Protein AF-A0A5E6NA76-F1 (afdb_monomer_lite)

pLDDT: mean 90.17, std 7.18, range [63.53, 97.25]

Sequence (65 aa):
MAKVIRIDEPKGAWLTHHYDSIGNLIKTVVGGVTTTMEYDIRGNKTKMNDPDMGTWTYSYNALGN

Foldseek 3Di:
DKDKDKDQDPPRWIKIFIADPVGATAWIATPNFIKGWDADPVRHTQWIAGPVPGIDGDDADPVRD

Secondary structure (DSSP, 8-state):
--EEEEEEPGGG-EEEEEE-TTS-EEEEEETTEEEEEEE-TTS-EEEEEETTTEEEE----TT--

Radius of gyration: 13.64 Å; chains: 1; bounding box: 26×27×41 Å

Structure (mmCIF, N/CA/C/O backbone):
data_AF-A0A5E6NA76-F1
#
_entry.id   AF-A0A5E6NA76-F1
#
loop_
_atom_site.group_PDB
_atom_site.id
_atom_site.type_symbol
_atom_site.label_atom_id
_atom_site.label_alt_id
_atom_site.label_comp_id
_atom_site.label_asym_id
_atom_site.label_entity_id
_atom_site.label_seq_id
_atom_site.pdbx_PDB_ins_code
_atom_site.Cartn_x
_atom_site.Cartn_y
_atom_site.Cartn_z
_atom_site.occupancy
_atom_site.B_iso_or_equiv
_atom_site.auth_seq_id
_atom_site.auth_comp_id
_atom_site.auth_asym_id
_atom_site.auth_atom_id
_atom_site.pdbx_PDB_model_num
ATOM 1 N N . MET A 1 1 ? -9.779 -15.001 -0.713 1.00 67.94 1 MET A N 1
ATOM 2 C CA . MET A 1 1 ? -8.383 -15.034 -1.211 1.00 67.94 1 MET A CA 1
ATOM 3 C C . MET A 1 1 ? -8.029 -13.642 -1.711 1.00 67.94 1 MET A C 1
ATOM 5 O O . MET A 1 1 ? -8.905 -13.006 -2.280 1.00 67.94 1 MET A O 1
ATOM 9 N N . ALA A 1 2 ? -6.803 -13.171 -1.477 1.00 81.31 2 ALA A N 1
ATOM 10 C CA . ALA A 1 2 ? -6.290 -11.942 -2.090 1.00 81.31 2 ALA A CA 1
ATOM 11 C C . ALA A 1 2 ? -6.245 -12.095 -3.623 1.00 81.31 2 ALA A C 1
ATOM 13 O O . ALA A 1 2 ? -5.975 -13.193 -4.119 1.00 81.31 2 ALA A O 1
ATOM 14 N N . LYS A 1 3 ? -6.533 -11.023 -4.369 1.00 93.50 3 LYS A N 1
ATOM 15 C CA . LYS A 1 3 ? -6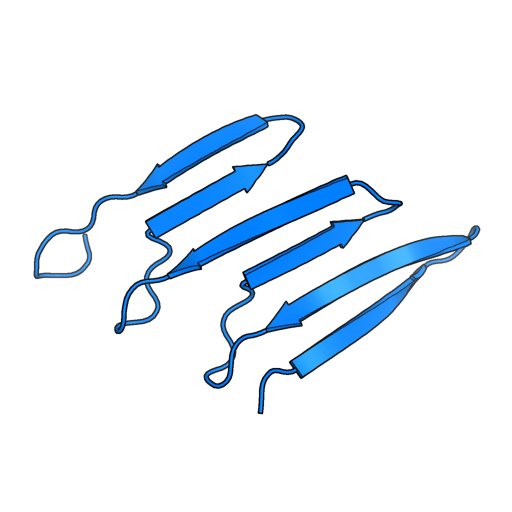.613 -11.046 -5.841 1.00 93.50 3 LYS A CA 1
ATOM 16 C C . LYS A 1 3 ? -5.460 -10.256 -6.445 1.00 93.50 3 LYS A C 1
ATOM 18 O O . LYS A 1 3 ? -5.172 -9.154 -5.999 1.00 93.50 3 LYS A O 1
ATOM 23 N N . VAL A 1 4 ? -4.837 -10.786 -7.494 1.00 93.56 4 VAL A N 1
ATOM 24 C CA . VAL A 1 4 ? -3.827 -10.064 -8.279 1.00 93.56 4 VAL A CA 1
ATOM 25 C C . VAL A 1 4 ? -4.331 -9.915 -9.707 1.00 93.56 4 VAL A C 1
ATOM 27 O O . VAL A 1 4 ? -4.809 -10.881 -10.299 1.00 93.56 4 VAL A O 1
ATOM 30 N N . ILE A 1 5 ? -4.258 -8.701 -10.244 1.00 94.31 5 ILE A N 1
ATOM 31 C CA . ILE A 1 5 ? -4.633 -8.379 -11.620 1.00 94.31 5 ILE A CA 1
ATOM 32 C C . ILE A 1 5 ? -3.416 -7.763 -12.293 1.00 94.31 5 ILE A C 1
ATOM 34 O O . ILE A 1 5 ? -2.899 -6.755 -11.819 1.00 94.31 5 ILE A O 1
ATOM 38 N N . ARG A 1 6 ? -2.974 -8.359 -13.399 1.00 92.31 6 ARG A N 1
ATOM 39 C CA . ARG A 1 6 ? -1.938 -7.803 -14.268 1.00 92.31 6 ARG A CA 1
ATOM 40 C C . ARG A 1 6 ? -2.583 -7.288 -15.547 1.00 92.31 6 ARG A C 1
ATOM 42 O O . ARG A 1 6 ? -3.435 -7.963 -16.120 1.00 92.31 6 ARG A O 1
ATOM 49 N N . ILE A 1 7 ? -2.170 -6.102 -15.961 1.00 91.62 7 ILE A N 1
ATOM 50 C CA . ILE A 1 7 ? -2.580 -5.435 -17.188 1.00 91.62 7 ILE A CA 1
ATOM 51 C C . ILE A 1 7 ? -1.301 -5.167 -17.972 1.00 91.62 7 ILE A C 1
ATOM 53 O O . ILE A 1 7 ? -0.430 -4.433 -17.508 1.00 91.62 7 ILE A O 1
ATOM 57 N N . ASP A 1 8 ? -1.172 -5.789 -19.136 1.00 91.31 8 ASP A N 1
ATOM 58 C CA . ASP A 1 8 ? -0.101 -5.484 -20.077 1.00 91.31 8 ASP A CA 1
ATOM 59 C C . ASP A 1 8 ? -0.600 -4.382 -21.023 1.00 91.31 8 ASP A C 1
ATOM 61 O O . ASP A 1 8 ? -1.652 -4.503 -21.653 1.00 91.31 8 ASP A O 1
ATOM 65 N N . GLU A 1 9 ? 0.133 -3.276 -21.077 1.00 83.88 9 GLU A N 1
ATOM 66 C CA . GLU A 1 9 ? -0.193 -2.104 -21.880 1.00 83.88 9 GLU A CA 1
ATOM 67 C C . GLU A 1 9 ? 0.563 -2.127 -23.223 1.00 83.88 9 GLU A C 1
ATOM 69 O O . GLU A 1 9 ? 1.621 -2.758 -23.363 1.00 83.88 9 GLU A O 1
ATOM 74 N N . PRO A 1 10 ? 0.059 -1.416 -24.249 1.00 84.12 10 PRO A N 1
ATOM 75 C CA . PRO A 1 10 ? 0.784 -1.256 -25.502 1.00 84.12 10 PRO A CA 1
ATOM 76 C C . PRO A 1 10 ? 2.185 -0.672 -25.270 1.00 84.12 10 PRO A C 1
ATOM 78 O O . PRO A 1 10 ? 2.376 0.183 -24.410 1.00 84.12 10 PRO A O 1
ATOM 81 N N . LYS A 1 11 ? 3.156 -1.079 -26.100 1.00 83.00 11 LYS A N 1
ATOM 82 C CA . LYS A 1 11 ? 4.581 -0.677 -26.024 1.00 83.00 11 LYS A CA 1
ATOM 83 C C . LYS A 1 11 ? 5.384 -1.316 -24.877 1.00 83.00 11 LYS A C 1
ATOM 85 O O . LYS A 1 11 ? 6.481 -0.854 -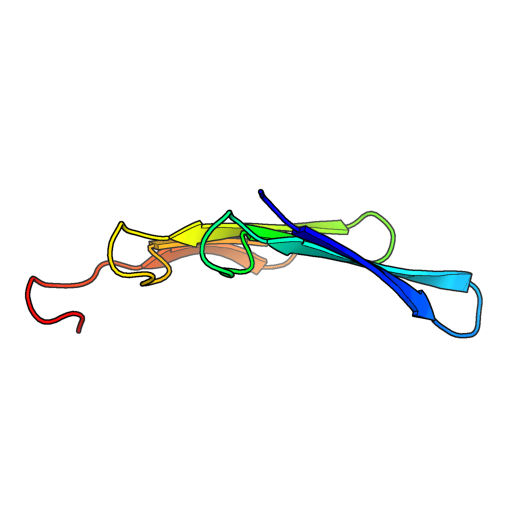24.582 1.00 83.00 11 LYS A O 1
ATOM 90 N N . GLY A 1 12 ? 4.883 -2.401 -24.281 1.00 79.25 12 GLY A N 1
ATOM 91 C CA . GLY A 1 12 ? 5.629 -3.207 -23.304 1.00 79.25 12 GLY 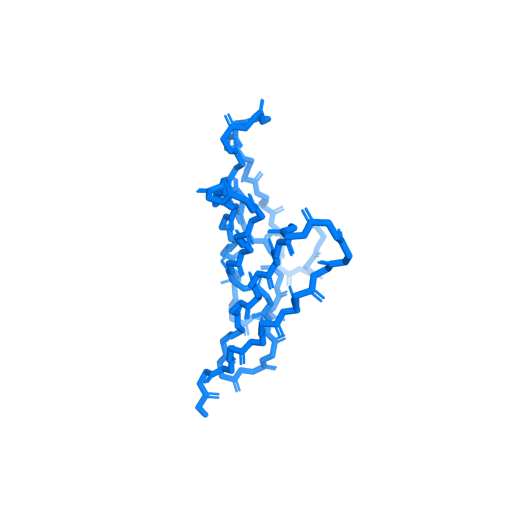A CA 1
ATOM 92 C C . GLY A 1 12 ? 5.596 -2.662 -21.876 1.00 79.25 12 GLY A C 1
ATOM 93 O O . GLY A 1 12 ? 6.264 -3.210 -20.998 1.00 79.25 12 GLY A O 1
ATOM 94 N N . ALA A 1 13 ? 4.811 -1.610 -21.635 1.00 84.38 13 ALA A N 1
ATOM 95 C CA . ALA A 1 13 ? 4.452 -1.196 -20.289 1.00 84.38 13 ALA A CA 1
ATOM 96 C C . ALA A 1 13 ? 3.518 -2.239 -19.657 1.00 84.38 13 ALA A C 1
ATOM 98 O O . ALA A 1 13 ? 2.814 -2.976 -20.345 1.00 84.38 13 ALA A O 1
ATOM 99 N N . TRP A 1 14 ? 3.537 -2.334 -18.334 1.00 89.62 14 TRP A N 1
ATOM 100 C CA . TRP A 1 14 ? 2.645 -3.215 -17.595 1.00 89.62 14 TRP A CA 1
ATOM 101 C C . TRP A 1 14 ? 2.366 -2.636 -16.215 1.00 89.62 14 TRP A C 1
ATOM 103 O O . TRP A 1 14 ? 3.188 -1.921 -15.629 1.00 89.62 14 TRP A O 1
ATOM 113 N N . LEU A 1 15 ? 1.199 -2.999 -15.700 1.00 93.19 15 LEU A N 1
ATOM 114 C CA . LEU A 1 15 ? 0.680 -2.592 -14.411 1.00 93.19 15 LEU A CA 1
ATOM 115 C C . LEU A 1 15 ? 0.150 -3.811 -13.659 1.00 93.19 15 LEU A C 1
ATOM 117 O O . LEU A 1 15 ? -0.581 -4.626 -14.214 1.00 93.19 15 LEU A O 1
ATOM 121 N N . THR A 1 16 ? 0.507 -3.954 -12.384 1.00 95.56 16 THR A N 1
ATOM 122 C CA . THR A 1 16 ? -0.039 -5.002 -11.510 1.00 95.56 16 THR A CA 1
ATOM 123 C C . THR A 1 16 ? -0.726 -4.395 -10.298 1.00 95.56 16 THR A C 1
ATOM 125 O O . THR A 1 16 ? -0.125 -3.609 -9.573 1.00 95.56 16 THR A O 1
ATOM 128 N N . HIS A 1 17 ? -1.967 -4.802 -10.051 1.00 96.12 17 HIS A N 1
ATOM 129 C CA . HIS A 1 17 ? -2.744 -4.469 -8.864 1.00 96.12 17 HIS A CA 1
ATOM 130 C C . HIS A 1 17 ? -2.889 -5.687 -7.960 1.00 96.12 17 HIS A C 1
ATOM 132 O O . HIS A 1 17 ? -3.274 -6.768 -8.409 1.00 96.12 17 HIS A O 1
ATOM 138 N N . HIS A 1 18 ? -2.626 -5.499 -6.673 1.00 96.62 18 HIS A N 1
ATOM 139 C CA . HIS A 1 18 ? -2.864 -6.488 -5.634 1.00 96.62 18 HIS A CA 1
ATOM 140 C C . HIS A 1 18 ? -3.971 -5.993 -4.717 1.00 96.62 18 HIS A C 1
ATOM 142 O O . HIS A 1 18 ? -3.921 -4.867 -4.221 1.00 96.62 18 HIS A O 1
ATOM 148 N N . TYR A 1 19 ? -4.929 -6.868 -4.458 1.00 95.31 19 TYR A N 1
ATOM 149 C CA . TYR A 1 19 ? -6.071 -6.614 -3.604 1.00 95.31 19 TYR A CA 1
ATOM 150 C C . TYR A 1 19 ? -6.054 -7.550 -2.404 1.00 95.31 19 TYR A C 1
ATOM 152 O O . TYR A 1 19 ? -5.690 -8.723 -2.537 1.00 95.31 19 TYR A O 1
ATOM 160 N N . ASP A 1 20 ? -6.483 -7.051 -1.251 1.00 92.50 20 ASP A N 1
ATOM 161 C CA . ASP A 1 20 ? -6.733 -7.887 -0.081 1.00 92.50 20 ASP A CA 1
ATOM 162 C C . ASP A 1 20 ? -7.951 -8.818 -0.285 1.00 92.50 20 ASP A C 1
ATOM 164 O O . ASP A 1 20 ? -8.547 -8.903 -1.363 1.00 92.50 20 ASP A O 1
ATOM 168 N N . SER A 1 21 ? -8.316 -9.575 0.751 1.00 90.31 21 SER A N 1
ATOM 169 C CA . SER A 1 21 ? -9.433 -10.525 0.690 1.00 90.31 21 SER A CA 1
ATOM 170 C C . SER A 1 21 ? -10.819 -9.886 0.609 1.00 90.31 21 SER A C 1
ATOM 172 O O . SER A 1 21 ? -11.765 -10.602 0.286 1.00 90.31 21 SER A O 1
ATOM 174 N N . ILE A 1 22 ? -10.947 -8.597 0.936 1.00 90.19 22 ILE A N 1
ATOM 175 C CA . ILE A 1 22 ? -12.214 -7.853 0.919 1.00 90.19 22 ILE A CA 1
ATOM 176 C C . ILE A 1 22 ? -12.310 -6.884 -0.269 1.00 90.19 22 ILE A C 1
ATOM 178 O O . ILE A 1 22 ? -13.367 -6.304 -0.494 1.00 90.19 22 ILE A O 1
ATOM 182 N N . GLY A 1 23 ? -11.251 -6.777 -1.078 1.00 91.62 23 GLY A N 1
ATOM 183 C CA . GLY A 1 23 ? -11.227 -6.043 -2.339 1.00 91.62 23 GLY A CA 1
ATOM 184 C C . GLY A 1 23 ? -10.514 -4.691 -2.293 1.00 91.62 23 GLY A C 1
ATOM 185 O O . GLY A 1 23 ? -10.585 -3.963 -3.282 1.00 91.62 23 GLY A O 1
ATOM 186 N N . ASN A 1 24 ? -9.806 -4.342 -1.214 1.00 94.81 24 ASN A N 1
ATOM 187 C CA . ASN A 1 24 ? -9.039 -3.094 -1.165 1.00 94.81 24 ASN A CA 1
ATOM 188 C C . ASN A 1 24 ? -7.722 -3.231 -1.926 1.00 94.81 24 ASN A C 1
ATOM 190 O O . ASN A 1 24 ? -7.028 -4.238 -1.793 1.00 94.81 24 ASN A O 1
ATOM 194 N N . LEU A 1 25 ? -7.355 -2.206 -2.697 1.00 95.69 25 LEU A N 1
ATOM 195 C CA . LEU A 1 25 ? -6.100 -2.152 -3.447 1.00 95.69 25 LEU A CA 1
ATOM 196 C C . LEU A 1 25 ? -4.924 -1.872 -2.506 1.00 95.69 25 LEU A C 1
ATOM 198 O O . LEU A 1 25 ? -4.725 -0.734 -2.107 1.00 95.69 25 LEU A O 1
ATOM 202 N N . ILE A 1 26 ? -4.118 -2.881 -2.190 1.00 96.81 26 ILE A N 1
ATOM 203 C CA . ILE A 1 26 ? -3.008 -2.776 -1.225 1.00 96.81 26 ILE A CA 1
ATOM 204 C C . ILE A 1 26 ? -1.646 -2.519 -1.876 1.00 96.81 26 ILE A C 1
ATOM 206 O O . ILE A 1 26 ? -0.706 -2.085 -1.208 1.00 96.81 26 ILE A O 1
ATOM 210 N N . LYS A 1 27 ? -1.504 -2.802 -3.175 1.00 96.56 27 LYS A N 1
ATOM 211 C CA . LYS A 1 27 ? -0.251 -2.579 -3.901 1.00 96.56 27 LYS A CA 1
ATOM 212 C C . LYS A 1 27 ? -0.490 -2.394 -5.391 1.00 96.56 27 LYS A C 1
ATOM 214 O O . LYS A 1 27 ? -1.231 -3.159 -6.007 1.00 96.56 27 LYS A O 1
ATOM 219 N N . THR A 1 28 ? 0.238 -1.447 -5.959 1.00 96.00 28 THR A N 1
ATOM 220 C CA . THR A 1 28 ? 0.290 -1.155 -7.386 1.00 96.00 28 THR A CA 1
ATOM 221 C C . THR A 1 28 ? 1.741 -1.202 -7.846 1.00 96.00 28 THR A C 1
ATOM 223 O O . THR A 1 28 ? 2.610 -0.644 -7.180 1.00 96.00 28 THR A O 1
ATOM 226 N N . VAL A 1 29 ? 2.016 -1.877 -8.962 1.00 94.62 29 VAL A N 1
ATOM 227 C CA . VAL A 1 29 ? 3.347 -1.920 -9.581 1.00 94.62 29 VAL A CA 1
ATOM 228 C C . VAL A 1 29 ? 3.248 -1.455 -11.025 1.00 94.62 29 VAL A C 1
ATOM 230 O O . VAL A 1 29 ? 2.630 -2.153 -11.823 1.00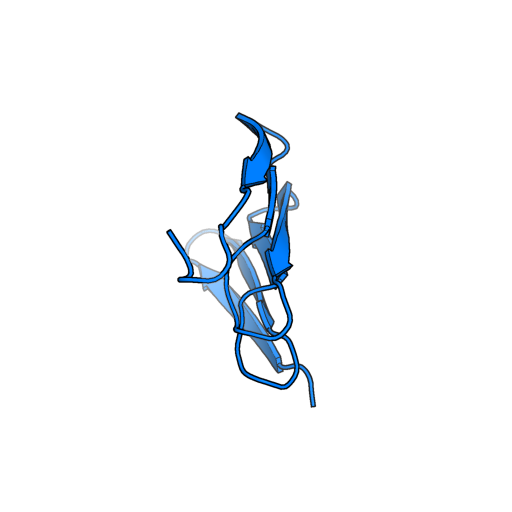 94.62 29 VAL A O 1
ATOM 233 N N . VAL A 1 30 ? 3.858 -0.318 -11.359 1.00 91.62 30 VAL A N 1
ATOM 234 C CA . VAL A 1 30 ? 3.908 0.249 -12.719 1.00 91.62 30 VAL A CA 1
ATOM 235 C C . VAL A 1 30 ? 5.364 0.276 -13.165 1.00 91.62 30 VAL A C 1
ATOM 237 O O . VAL A 1 30 ? 6.178 0.964 -12.555 1.00 91.62 30 VAL A O 1
ATOM 240 N N . GLY A 1 31 ? 5.724 -0.489 -14.198 1.00 86.81 31 GLY A N 1
ATOM 241 C CA . GLY A 1 31 ? 7.086 -0.441 -14.757 1.00 86.81 31 GLY A CA 1
ATOM 242 C C . GLY A 1 31 ? 8.214 -0.700 -13.741 1.00 86.81 31 GLY A C 1
ATOM 243 O O . GLY A 1 31 ? 9.319 -0.196 -13.910 1.00 86.81 31 GLY A O 1
ATOM 244 N N . GLY A 1 32 ? 7.937 -1.457 -12.672 1.00 84.81 32 GLY A N 1
ATOM 245 C CA . GLY A 1 32 ? 8.872 -1.733 -11.572 1.00 84.81 32 GLY A CA 1
ATOM 246 C C . GLY A 1 32 ? 8.772 -0.784 -10.368 1.00 84.81 32 GLY A C 1
ATOM 247 O O . GLY A 1 32 ? 9.234 -1.144 -9.285 1.00 84.81 32 GLY A O 1
ATOM 248 N N . VAL A 1 33 ? 8.110 0.368 -10.501 1.00 91.44 33 VAL A N 1
ATOM 249 C CA . VAL A 1 33 ? 7.812 1.275 -9.381 1.00 91.44 33 VAL A CA 1
ATOM 250 C C . VAL A 1 33 ? 6.648 0.708 -8.581 1.00 91.44 33 VAL A C 1
ATOM 252 O O . VAL A 1 33 ? 5.635 0.314 -9.155 1.00 91.44 33 VAL A O 1
ATOM 255 N N . THR A 1 34 ? 6.799 0.623 -7.259 1.00 94.88 34 THR A N 1
ATOM 256 C CA . THR A 1 34 ? 5.799 0.030 -6.364 1.00 94.88 34 THR A CA 1
ATOM 257 C C . THR A 1 34 ? 5.215 1.076 -5.426 1.00 94.88 34 THR A C 1
ATOM 259 O O . THR A 1 34 ? 5.937 1.597 -4.582 1.00 94.88 34 THR A O 1
ATOM 262 N N . THR A 1 35 ? 3.901 1.272 -5.492 1.00 96.19 35 THR A N 1
ATOM 263 C CA . THR A 1 35 ? 3.127 2.048 -4.516 1.00 96.19 35 THR A CA 1
ATOM 264 C C . THR A 1 35 ? 2.347 1.082 -3.624 1.00 96.19 35 THR A C 1
ATOM 266 O O . THR A 1 35 ? 1.733 0.134 -4.121 1.00 96.19 35 THR A O 1
ATOM 269 N N . THR A 1 36 ? 2.364 1.289 -2.307 1.00 97.06 36 THR A N 1
ATOM 270 C CA . THR A 1 36 ? 1.617 0.452 -1.349 1.00 97.06 36 THR A CA 1
ATOM 271 C C . THR A 1 36 ? 0.600 1.261 -0.569 1.00 97.06 36 THR A C 1
ATOM 273 O O . THR A 1 36 ? 0.828 2.430 -0.258 1.00 97.06 36 THR A O 1
ATOM 276 N N . MET A 1 37 ? -0.500 0.617 -0.201 1.00 97.25 37 MET A N 1
ATOM 277 C CA . MET A 1 37 ? -1.581 1.213 0.567 1.00 97.25 37 MET A CA 1
ATOM 278 C C . MET A 1 37 ? -1.945 0.305 1.737 1.00 97.25 37 MET A C 1
ATOM 280 O O . MET A 1 37 ? -2.006 -0.915 1.592 1.00 97.25 37 MET A O 1
ATOM 284 N N . GLU A 1 38 ? -2.209 0.911 2.888 1.00 95.44 38 GLU A N 1
ATOM 285 C CA . GLU A 1 38 ? -2.695 0.219 4.082 1.00 95.44 38 GLU A CA 1
ATOM 286 C C . GLU A 1 38 ? -4.084 0.752 4.437 1.00 95.44 38 GLU A C 1
ATOM 288 O O . GLU A 1 38 ? -4.385 1.925 4.196 1.00 95.44 38 GLU A O 1
ATOM 293 N N . TYR A 1 39 ? -4.923 -0.120 4.993 1.00 94.12 39 TYR A N 1
ATOM 294 C CA . TYR A 1 39 ? -6.314 0.171 5.325 1.00 94.12 39 TYR A CA 1
ATOM 295 C C . TYR A 1 39 ? -6.631 -0.285 6.750 1.00 94.12 39 TYR A C 1
ATOM 297 O O . TYR A 1 39 ? -6.051 -1.256 7.241 1.00 94.12 39 TYR A O 1
ATOM 305 N N . ASP A 1 40 ? -7.555 0.407 7.412 1.00 90.94 40 ASP A N 1
ATOM 306 C CA . ASP A 1 40 ? -8.147 -0.055 8.665 1.00 90.94 40 ASP A CA 1
ATOM 307 C C . ASP A 1 40 ? -9.175 -1.182 8.428 1.00 90.94 40 ASP A C 1
ATOM 309 O O . ASP A 1 40 ? -9.517 -1.540 7.298 1.00 90.94 40 ASP A O 1
ATOM 313 N N . ILE A 1 41 ? -9.717 -1.732 9.517 1.00 87.94 41 ILE A N 1
ATOM 314 C CA . ILE A 1 41 ? -10.729 -2.801 9.468 1.00 87.94 41 ILE A CA 1
ATOM 315 C C . ILE A 1 41 ? -12.051 -2.379 8.804 1.00 87.94 41 ILE A C 1
ATOM 317 O O . ILE A 1 41 ? -12.882 -3.233 8.505 1.00 87.94 41 ILE A O 1
ATOM 321 N N . ARG A 1 42 ? -12.278 -1.072 8.625 1.00 88.56 42 ARG A N 1
ATOM 322 C CA . ARG A 1 42 ? -13.465 -0.494 7.984 1.00 88.56 42 ARG A CA 1
ATOM 323 C C . ARG A 1 42 ? -13.228 -0.202 6.498 1.00 88.56 42 ARG A C 1
ATOM 325 O O . ARG A 1 42 ? -14.169 0.197 5.822 1.00 88.56 42 ARG A O 1
ATOM 332 N N . GLY A 1 43 ? -12.013 -0.420 5.988 1.00 90.25 43 GLY A N 1
ATOM 333 C CA . GLY A 1 43 ? -11.638 -0.130 4.605 1.00 90.25 43 GLY A CA 1
ATOM 334 C C . GLY A 1 43 ? -11.214 1.321 4.365 1.00 90.25 43 GLY A C 1
ATOM 335 O O . GLY A 1 43 ? -11.112 1.736 3.212 1.00 90.25 43 GLY A O 1
ATOM 336 N N . ASN A 1 44 ? -10.938 2.102 5.413 1.00 91.94 44 ASN A N 1
ATOM 337 C CA . ASN A 1 44 ? -10.396 3.451 5.259 1.00 91.94 44 ASN A CA 1
ATOM 338 C C . ASN A 1 44 ? -8.878 3.387 5.104 1.00 91.94 44 ASN A C 1
ATOM 340 O O . ASN A 1 44 ? -8.192 2.712 5.871 1.00 91.94 44 ASN A O 1
ATOM 344 N N . LYS A 1 45 ? -8.335 4.106 4.123 1.00 94.25 45 LYS A N 1
ATOM 345 C CA . LYS A 1 45 ? -6.907 4.078 3.797 1.00 94.25 45 LYS A CA 1
ATOM 346 C C . LYS A 1 45 ? -6.088 4.827 4.843 1.00 94.25 45 LYS A C 1
ATOM 348 O O . LYS A 1 45 ? -6.107 6.046 4.852 1.00 94.25 45 LYS A O 1
ATOM 353 N N . THR A 1 46 ? -5.315 4.139 5.672 1.00 96.06 46 THR A N 1
ATOM 354 C CA . THR A 1 46 ? -4.520 4.746 6.757 1.00 96.06 46 THR A CA 1
ATOM 355 C C . THR A 1 46 ? -3.121 5.162 6.318 1.00 96.06 46 THR A C 1
ATOM 357 O O . THR A 1 46 ? -2.510 6.037 6.934 1.00 96.06 46 THR A O 1
ATOM 360 N N . LYS A 1 47 ? -2.593 4.571 5.239 1.00 96.44 47 LYS A N 1
ATOM 361 C CA . LYS A 1 47 ? -1.244 4.880 4.755 1.00 96.44 47 LYS A CA 1
ATOM 362 C C . LYS A 1 47 ? -1.105 4.685 3.254 1.00 96.44 47 LYS A C 1
ATOM 364 O O . LYS A 1 47 ? -1.743 3.820 2.654 1.00 96.44 47 LYS A O 1
ATOM 369 N N . MET A 1 48 ? -0.243 5.490 2.650 1.00 96.94 48 MET A N 1
ATOM 370 C CA . MET A 1 48 ? 0.258 5.311 1.295 1.00 96.94 48 MET A CA 1
ATOM 371 C C . MET A 1 48 ? 1.769 5.468 1.310 1.00 96.94 48 MET A C 1
ATOM 373 O O . MET A 1 48 ? 2.269 6.419 1.898 1.00 96.94 48 MET A O 1
ATOM 377 N N . ASN A 1 49 ? 2.487 4.572 0.649 1.00 96.31 49 ASN A N 1
ATOM 378 C CA . ASN A 1 49 ? 3.894 4.777 0.348 1.00 96.31 49 ASN A CA 1
ATOM 379 C C . ASN A 1 49 ? 4.049 4.840 -1.162 1.00 96.31 49 ASN A C 1
ATOM 381 O O . ASN A 1 49 ? 3.802 3.840 -1.838 1.00 96.31 49 ASN A O 1
ATOM 385 N N . ASP A 1 50 ? 4.415 6.012 -1.657 1.00 92.81 50 ASP A N 1
ATOM 386 C CA . ASP A 1 50 ? 4.698 6.261 -3.056 1.00 92.81 50 ASP A CA 1
ATOM 387 C C . ASP A 1 50 ? 6.178 6.664 -3.194 1.00 92.81 50 ASP A C 1
ATOM 389 O O . ASP A 1 50 ? 6.605 7.611 -2.533 1.00 92.81 50 ASP A O 1
ATOM 393 N N . PRO A 1 51 ? 6.995 5.952 -3.988 1.00 91.25 51 PRO A N 1
ATOM 394 C CA . PRO A 1 51 ? 8.418 6.263 -4.121 1.00 91.25 51 PRO A CA 1
ATOM 395 C C . PRO A 1 51 ? 8.704 7.668 -4.663 1.00 91.25 51 PRO A C 1
ATOM 397 O O . PRO A 1 51 ? 9.740 8.236 -4.320 1.00 91.25 51 PRO A O 1
ATOM 400 N N . ASP A 1 52 ? 7.794 8.229 -5.465 1.00 90.00 52 ASP A N 1
ATOM 401 C CA . ASP A 1 52 ? 7.975 9.536 -6.097 1.00 90.00 52 ASP A CA 1
ATOM 402 C C . ASP A 1 52 ? 7.464 10.671 -5.197 1.00 90.00 52 ASP A C 1
ATOM 404 O O . ASP A 1 52 ? 8.053 11.751 -5.152 1.00 90.00 52 ASP A O 1
ATOM 408 N N . MET A 1 53 ? 6.375 10.433 -4.454 1.00 89.50 53 MET A N 1
ATOM 409 C CA . MET A 1 53 ? 5.721 11.454 -3.615 1.00 89.50 53 MET A CA 1
ATOM 410 C C . MET A 1 53 ? 6.017 11.335 -2.111 1.00 89.50 53 MET A C 1
ATOM 412 O O . MET A 1 53 ? 5.663 12.226 -1.333 1.00 89.50 53 MET A O 1
ATOM 416 N N . GLY A 1 54 ? 6.651 10.242 -1.689 1.00 92.31 54 GLY A N 1
ATOM 417 C CA . GLY A 1 54 ? 6.922 9.909 -0.296 1.00 92.31 54 GLY A CA 1
ATOM 418 C C . GLY A 1 54 ? 5.789 9.141 0.397 1.00 92.31 54 GLY A C 1
ATOM 419 O O . GLY A 1 54 ? 4.863 8.602 -0.212 1.00 92.31 54 GLY A O 1
ATOM 420 N N . THR A 1 55 ? 5.878 9.058 1.726 1.00 95.12 55 THR A N 1
ATOM 421 C CA . THR A 1 55 ? 4.884 8.364 2.556 1.00 95.12 55 THR A CA 1
ATOM 422 C C . THR A 1 55 ? 3.846 9.337 3.098 1.00 95.12 55 THR A C 1
ATOM 424 O O . THR A 1 55 ? 4.195 10.332 3.731 1.00 95.12 55 THR A O 1
ATOM 427 N N . TRP A 1 56 ? 2.568 9.014 2.910 1.00 95.31 56 TRP A N 1
ATOM 428 C CA . TRP A 1 56 ? 1.434 9.737 3.480 1.00 95.31 56 TRP A CA 1
ATOM 429 C C . TRP A 1 56 ? 0.712 8.878 4.510 1.00 95.31 56 TRP A C 1
ATOM 431 O O . TRP A 1 56 ? 0.515 7.678 4.314 1.00 95.31 56 TRP A O 1
ATOM 441 N N . THR A 1 57 ? 0.280 9.509 5.595 1.00 94.75 57 THR A N 1
ATOM 442 C CA . THR A 1 57 ? -0.498 8.879 6.663 1.00 94.75 57 THR A CA 1
ATOM 443 C C . THR A 1 57 ? -1.808 9.616 6.839 1.00 94.75 57 THR A C 1
ATOM 445 O O . THR A 1 57 ? -1.825 10.844 6.922 1.00 94.75 57 THR A O 1
ATOM 448 N N . TYR A 1 58 ? -2.889 8.858 6.946 1.00 91.06 58 TYR A N 1
ATOM 449 C CA . TYR A 1 58 ? -4.230 9.372 7.156 1.00 91.06 58 TYR A CA 1
ATOM 450 C C . TYR A 1 58 ? -4.718 8.918 8.521 1.00 91.06 58 TYR A C 1
ATOM 452 O O . TYR A 1 58 ? -4.505 7.777 8.933 1.00 91.06 58 TYR A O 1
ATOM 460 N N . SER A 1 59 ? -5.366 9.836 9.223 1.00 88.56 59 SER A N 1
ATOM 461 C CA . SER A 1 59 ? -5.970 9.580 10.522 1.00 88.56 59 SER A CA 1
ATOM 462 C C . SER A 1 59 ? -7.457 9.831 10.388 1.00 88.56 59 SER A C 1
ATOM 464 O O . SER A 1 59 ? -7.839 10.901 9.928 1.00 88.56 59 SER A O 1
ATOM 466 N N . TYR A 1 60 ? -8.263 8.861 10.801 1.00 85.81 60 TYR A N 1
ATOM 467 C CA . TYR A 1 60 ? -9.712 8.993 10.830 1.00 85.81 60 TYR A CA 1
ATOM 468 C C . TYR A 1 60 ? -10.184 8.990 12.274 1.00 85.81 60 TYR A C 1
ATOM 470 O O . TYR A 1 60 ? -9.694 8.216 13.103 1.00 85.81 60 TYR A O 1
ATOM 478 N N . ASN A 1 61 ? -11.149 9.845 12.588 1.00 81.44 61 ASN A N 1
ATOM 479 C CA . ASN A 1 61 ? -11.833 9.777 13.873 1.00 81.44 61 ASN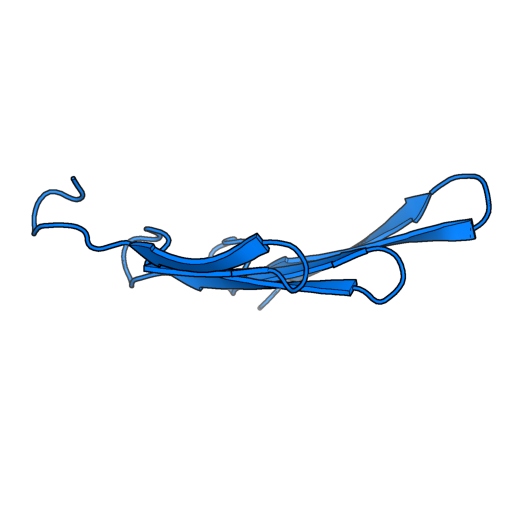 A CA 1
ATOM 480 C C . ASN A 1 61 ? -12.847 8.612 13.904 1.00 81.44 61 ASN A C 1
ATOM 482 O O . ASN A 1 61 ? -13.049 7.900 12.921 1.00 81.44 61 ASN A O 1
ATOM 486 N N . ALA A 1 62 ? -13.524 8.406 15.040 1.00 75.31 62 ALA A N 1
ATOM 487 C CA . ALA A 1 62 ? -14.470 7.295 15.215 1.00 75.31 62 ALA A CA 1
ATOM 488 C C . ALA A 1 62 ? -15.638 7.282 14.201 1.00 75.31 62 ALA A C 1
ATOM 490 O O . ALA A 1 62 ? -16.264 6.234 14.004 1.00 75.31 62 ALA A O 1
ATOM 491 N N . LEU A 1 63 ? -15.918 8.419 13.555 1.00 80.19 63 LEU A N 1
ATOM 492 C CA . LEU A 1 63 ? -16.944 8.578 12.525 1.00 80.19 63 LEU A CA 1
ATOM 493 C C . LEU A 1 63 ? -16.410 8.348 11.101 1.00 80.19 63 LEU A C 1
ATOM 495 O O . LEU A 1 63 ? -17.209 8.316 10.173 1.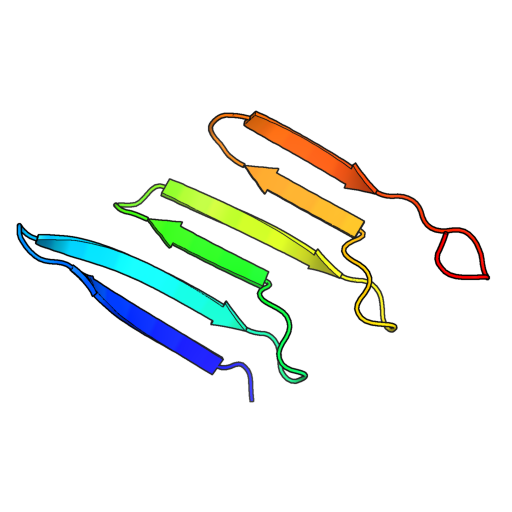00 80.19 63 LEU A O 1
ATOM 499 N N . GLY A 1 64 ? -15.100 8.140 10.924 1.00 68.62 64 GLY A N 1
ATOM 500 C CA . GLY A 1 64 ? -14.480 7.945 9.610 1.00 68.62 64 GLY A CA 1
ATOM 501 C C . GLY A 1 64 ? -14.141 9.242 8.870 1.00 68.62 64 GLY A C 1
ATOM 502 O O . GLY A 1 64 ? -13.890 9.184 7.670 1.00 68.62 64 GLY A O 1
ATOM 503 N N . ASN A 1 65 ? -14.138 10.385 9.567 1.00 63.53 65 ASN A N 1
ATOM 504 C CA . ASN A 1 65 ? -13.734 11.685 9.014 1.00 63.53 65 ASN A CA 1
ATOM 505 C C . ASN A 1 65 ? -12.262 11.981 9.285 1.00 63.53 65 ASN A C 1
ATOM 507 O O . ASN A 1 65 ? -11.798 11.624 10.398 1.00 63.53 65 ASN A O 1
#

=== Feature glossary ===
Legend for the data blocks above and below:

— What the protein is —

The amino-acid sequence is the protein's primary structure: the linear order of residues from the N-terminus to the C-terminus, written in one-letter code. Everything else here — the 3D coordinates, the secondary structure, the domain annotations — is ultimately a consequence of this string.

Functional annotations link the protein to curated databases. InterPro entries identify conserved domains and families by matching the sequence against member-database signatures (Pfam, PROSITE, CDD, …). Gene Ontology (GO) terms describe molecular function, biological process, and cellular component in a controlled vocabulary. CATH places the structure in a hierarchical fold classification (Class/Architecture/Topology/Homologous-superfamily). The organism is the source species.

— Where its atoms are —

Atomic coordinates in PDBx/mmCIF format — the same representation the Protein Data Bank distributes. Each line of the _atom_site loop places one backbone atom in Cartesian space (units: ångströms, origin: arbitrary).

The six renders are orthographic views along the three Cartesian axes in both directions. Representation (cartoon, sticks, or surface) and color scheme (sequence-rainbow or by-chain) vary across proteins so the training set covers all the common visualization conventions.

— Local backbone conformation —

Eight-state secondary structure (DSSP): H is the canonical α-helix, G the tighter 3₁₀-helix, I the wider π-helix; E/B are β-structure, T and S are turns and bends, and '-' is everything else. DSSP derives these from the pattern of main-chain N–H···O=C hydrogen bonds, not from the sequence.

Three-state secondary structure (P-SEA) collapses the eight DSSP classes into helix (a), strand (b), and coil (c). P-SEA assigns these from Cα geometry alone — distances and angles — without requiring backbone oxygens, so it works on any Cα trace.

φ (phi) and ψ (psi) are the two rotatable backbone dihedrals per residue: φ is the C(i-1)–N–Cα–C torsion, ψ is the N–Cα–C–N(i+1) torsion, both in degrees on (−180°, 180°]. α-helical residues cluster near (−60°, −45°); β-strand residues near (−120°, +130°). A Ramachandran plot is simply a scatter of (φ, ψ) for every residue.

— Global shape and packing —

The geometric summary reports three shape descriptors. Rg (radius of gyration) measures how spread out the Cα atoms are about their centre of mass; compact globular proteins have small Rg, elongated or unfolded ones large. Cα contacts (<8 Å, |i−j|>4) count long-range residue pairs in spatial proximity — high for tightly packed folds, near zero for rods or random coil. The bounding-box extents give the protein's footprint along x, y, z in Å.

SASA measures how much of the protein is reachable by solvent. It is computed by rolling a water-sized probe over the atomic surface and summing the exposed area (Å²). Per-residue SASA distinguishes core (buried, low SASA) from surface (exposed, high SASA) residues; total SASA is a whole-molecule size measure.

Plot images: a contact map (which residues are close in 3D, as an N×N binary image), a Ramachandran scatter (backbone torsion angles, revealing secondary-structure composition at a glance), and — for AlphaFold structures — a PAE heatmap (pairwise prediction confidence).

— Structural neighborhood —

A 3Di character summarizes, for each residue, the relative orientation of the Cα frame of its nearest spatial neighbor. Because it encodes fold topology rather than chemistry, 3Di alignments detect remote structural similarity that sequence alignment misses.

The Foldseek neighbor list gives the closest experimentally determined structures in the PDB, ranked by structural alignment. TM-score near 1 means near-identical fold; near 0.3 means only rough topology match. This is how one finds what a novel AlphaFold prediction most resembles in the solved-structure universe.

— Confidence and disorder —

For AlphaFold models, the B-factor field carries pLDDT — the model's own estimate of local accuracy on a 0–100 scale. Regions with pLDDT<50 should be treated as essentially unmodeled; they often correspond to intrinsically disordered segments.

Crystallographic B-factors measure how much each atom's electron density is smeared out, in Å². They rise in mobile loops and surface residues and fall in the buried interior. In AlphaFold models this column is repurposed to hold pLDDT instead.

Predicted Aligned Error (PAE) is an AlphaFold confidence matrix: entry (i, j) is the expected error in the position of residue j, in ångströms, when the prediction is superimposed on the true structure at residue i. Low PAE within a block of residues means that block is internally rigid and well-predicted; high PAE between two blocks means their relative placement is uncertain even if each block individually is confident.